Protein AF-A0A1V9VX12-F1 (afdb_monomer_lite)

Structure (mmCIF, N/CA/C/O backbone):
data_AF-A0A1V9VX12-F1
#
_entry.id   AF-A0A1V9VX12-F1
#
loop_
_atom_site.group_PDB
_atom_site.id
_atom_site.type_symbol
_atom_site.label_atom_id
_atom_site.label_alt_id
_atom_site.label_comp_id
_atom_site.label_asym_id
_atom_site.label_entity_id
_atom_site.label_seq_id
_atom_site.pdbx_PDB_ins_code
_atom_site.Cartn_x
_atom_site.Cartn_y
_atom_site.Cartn_z
_atom_site.occupancy
_atom_site.B_iso_or_equiv
_atom_site.auth_seq_id
_atom_site.auth_comp_id
_atom_site.auth_asym_id
_atom_site.auth_atom_id
_atom_site.pdbx_PDB_model_num
ATOM 1 N N . MET A 1 1 ? -4.859 29.312 15.479 1.00 34.78 1 MET A N 1
ATOM 2 C CA . MET A 1 1 ? -5.632 28.050 15.528 1.00 34.78 1 MET A CA 1
ATOM 3 C C . MET A 1 1 ? -4.671 26.901 15.798 1.00 34.78 1 MET A C 1
ATOM 5 O O . MET A 1 1 ? -3.855 26.599 14.940 1.00 34.78 1 MET A O 1
ATOM 9 N N . ARG A 1 2 ? -4.693 26.311 16.999 1.00 37.41 2 ARG A N 1
ATOM 10 C CA . ARG A 1 2 ? -3.942 25.079 17.280 1.00 37.41 2 ARG A CA 1
ATOM 11 C C . ARG A 1 2 ? -4.798 23.907 16.815 1.00 37.41 2 ARG A C 1
ATOM 13 O O . ARG A 1 2 ? -5.862 23.673 17.379 1.00 37.41 2 ARG A O 1
ATOM 20 N N . VAL A 1 3 ? -4.359 23.207 15.773 1.00 40.31 3 VAL A N 1
ATOM 21 C CA . VAL A 1 3 ? -4.978 21.943 15.366 1.00 40.31 3 VAL A CA 1
ATOM 22 C C . VAL A 1 3 ? -4.569 20.902 16.403 1.00 40.31 3 VAL A C 1
ATOM 24 O O . VAL A 1 3 ? -3.459 20.378 16.377 1.00 40.31 3 VAL A O 1
ATOM 27 N N . MET A 1 4 ? -5.451 20.661 17.369 1.00 38.22 4 MET A N 1
ATOM 28 C CA . MET A 1 4 ? -5.335 19.555 18.310 1.00 38.22 4 MET A CA 1
ATOM 29 C C . MET A 1 4 ? -5.613 18.272 17.521 1.00 38.22 4 MET A C 1
ATOM 31 O O . MET A 1 4 ? -6.765 17.898 17.299 1.00 38.22 4 MET A O 1
ATOM 35 N N . VAL A 1 5 ? -4.554 17.636 17.011 1.00 43.66 5 VAL A N 1
ATOM 36 C CA . VAL A 1 5 ? -4.645 16.302 16.410 1.00 43.66 5 VAL A CA 1
ATOM 37 C C . VAL A 1 5 ? -4.926 15.335 17.551 1.00 43.66 5 VAL A C 1
ATOM 39 O O . VAL A 1 5 ? -4.030 14.901 18.265 1.00 43.66 5 VAL A O 1
ATOM 42 N N . SER A 1 6 ? -6.214 15.087 17.768 1.00 41.50 6 SER A N 1
ATOM 43 C CA . SER A 1 6 ? -6.708 14.119 18.735 1.00 41.50 6 SER A CA 1
ATOM 44 C C . SER A 1 6 ? -6.155 12.739 18.372 1.00 41.50 6 SER A C 1
ATOM 46 O O . SER A 1 6 ? -6.466 12.180 17.319 1.00 41.50 6 SER A O 1
ATOM 48 N N . THR A 1 7 ? -5.305 12.220 19.249 1.00 48.22 7 THR A N 1
ATOM 49 C CA . THR A 1 7 ? -4.498 10.998 19.143 1.00 48.22 7 THR A CA 1
ATOM 50 C C . THR A 1 7 ? -5.319 9.698 19.216 1.00 48.22 7 THR A C 1
ATOM 52 O O . THR A 1 7 ? -4.817 8.686 19.683 1.00 48.22 7 THR A O 1
ATOM 55 N N . ASN A 1 8 ? -6.579 9.703 18.759 1.00 42.97 8 ASN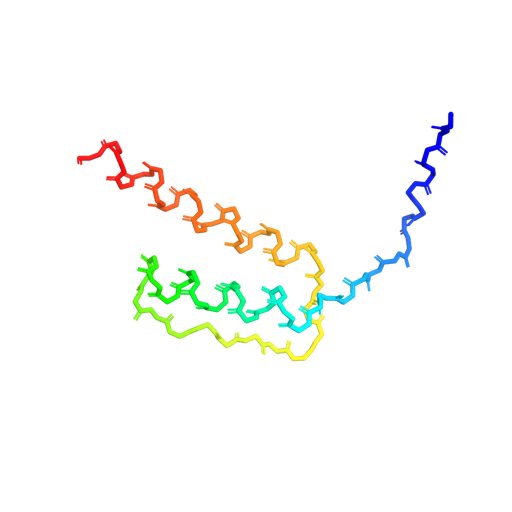 A N 1
ATOM 56 C CA . ASN A 1 8 ? -7.503 8.563 18.888 1.00 42.97 8 ASN A CA 1
ATOM 57 C C . ASN A 1 8 ? -8.309 8.229 17.616 1.00 42.97 8 ASN A C 1
ATOM 59 O O . ASN A 1 8 ? -9.279 7.477 17.670 1.00 42.97 8 ASN A O 1
ATOM 63 N N . ARG A 1 9 ? -7.944 8.785 16.454 1.00 43.78 9 ARG A N 1
ATOM 64 C CA . ARG A 1 9 ? -8.618 8.512 15.174 1.00 43.78 9 ARG A CA 1
ATOM 65 C C . ARG A 1 9 ? -7.734 7.648 14.284 1.00 43.78 9 ARG A C 1
ATOM 67 O O . ARG A 1 9 ? -6.988 8.172 13.459 1.00 43.78 9 ARG A O 1
ATOM 74 N N . PHE A 1 10 ? -7.848 6.328 14.412 1.00 46.84 10 PHE A N 1
ATOM 75 C CA . PHE A 1 10 ? -7.473 5.409 13.336 1.00 46.84 10 PHE A CA 1
ATOM 76 C C . PHE A 1 10 ? -8.415 5.659 12.147 1.00 46.84 10 PHE A C 1
ATOM 78 O O . PHE A 1 10 ? -9.399 4.954 11.947 1.00 46.84 10 PHE A O 1
ATOM 85 N N . ASN A 1 11 ? -8.175 6.735 11.394 1.00 57.69 11 ASN A N 1
ATOM 86 C CA . ASN A 1 11 ? -8.922 7.020 10.180 1.00 57.69 11 ASN A CA 1
ATOM 87 C C . ASN A 1 11 ? -8.552 5.940 9.163 1.00 57.69 11 ASN A C 1
ATOM 89 O O . ASN A 1 11 ? -7.421 5.894 8.669 1.00 57.69 11 ASN A O 1
ATOM 93 N N . LEU A 1 12 ? -9.503 5.051 8.891 1.00 62.22 12 LEU A N 1
ATOM 94 C CA . LEU A 1 12 ? -9.451 4.135 7.761 1.00 62.22 12 LEU A CA 1
ATOM 95 C C . LEU A 1 12 ? -9.162 4.917 6.479 1.00 62.22 12 LEU A C 1
ATOM 97 O O . LEU A 1 12 ? -9.692 6.012 6.258 1.00 62.22 12 LEU A O 1
ATOM 101 N N . ALA A 1 13 ? -8.304 4.357 5.633 1.00 68.75 13 ALA A N 1
ATOM 102 C CA . ALA A 1 13 ? -7.982 4.982 4.364 1.00 68.75 13 ALA A CA 1
ATOM 103 C C . ALA A 1 13 ? -9.211 5.024 3.447 1.00 68.75 13 ALA A C 1
ATOM 105 O O . ALA A 1 13 ? -9.964 4.056 3.324 1.00 68.75 13 ALA A O 1
ATOM 106 N N . THR A 1 14 ? -9.408 6.145 2.753 1.00 75.69 14 THR A N 1
ATOM 107 C CA . THR A 1 14 ? -10.500 6.260 1.782 1.00 75.69 14 THR A CA 1
ATOM 108 C C . THR A 1 14 ? -10.247 5.314 0.607 1.00 75.69 14 THR A C 1
ATOM 110 O O . THR A 1 14 ? -9.122 5.229 0.111 1.00 75.69 14 THR A O 1
ATOM 113 N N . ALA A 1 15 ? -11.293 4.674 0.077 1.00 78.50 15 ALA A N 1
ATOM 114 C CA . ALA A 1 15 ? -11.190 3.758 -1.066 1.00 78.50 15 ALA A CA 1
ATOM 115 C C . ALA A 1 15 ? -10.402 4.346 -2.260 1.00 78.50 15 ALA A C 1
ATOM 117 O O . ALA A 1 15 ? -9.616 3.647 -2.897 1.00 78.50 15 ALA A O 1
ATOM 118 N N . ARG A 1 16 ? -10.524 5.658 -2.520 1.00 79.31 16 ARG A N 1
ATOM 119 C CA . ARG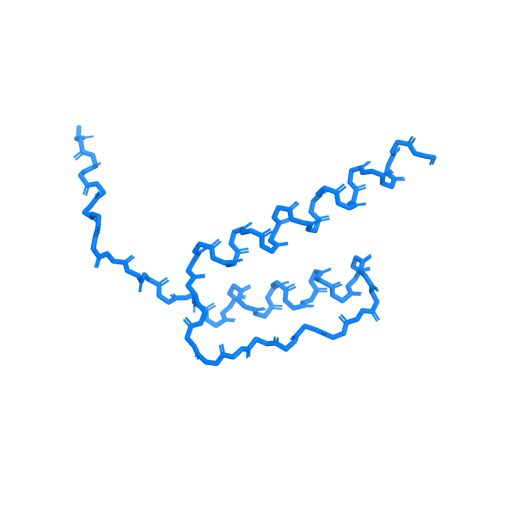 A 1 16 ? -9.750 6.358 -3.564 1.00 79.31 16 ARG A CA 1
ATOM 120 C C . ARG A 1 16 ? -8.236 6.332 -3.316 1.00 79.31 16 ARG A C 1
ATOM 122 O O . ARG A 1 16 ? -7.474 6.129 -4.258 1.00 79.31 16 ARG A O 1
ATOM 129 N N . GLN A 1 17 ? -7.801 6.511 -2.067 1.00 81.00 17 GLN A N 1
ATOM 130 C CA . GLN A 1 17 ? -6.382 6.463 -1.697 1.00 81.00 17 GLN A CA 1
ATOM 131 C C . GLN A 1 17 ? -5.815 5.053 -1.886 1.00 81.00 17 GLN A C 1
ATOM 133 O O . GLN A 1 17 ? -4.709 4.905 -2.403 1.00 81.00 17 GLN A O 1
ATOM 138 N N . ILE A 1 18 ? -6.600 4.029 -1.536 1.00 83.44 18 ILE A N 1
ATOM 139 C CA . ILE A 1 18 ? -6.242 2.617 -1.714 1.00 83.44 18 ILE A CA 1
ATOM 140 C C . ILE A 1 18 ? -6.069 2.272 -3.198 1.00 83.44 18 ILE A C 1
ATOM 142 O O . ILE A 1 18 ? -5.079 1.648 -3.570 1.00 83.44 18 ILE A O 1
ATOM 146 N N . VAL A 1 19 ? -6.997 2.697 -4.061 1.00 85.50 19 VAL A N 1
ATOM 147 C CA . VAL A 1 19 ? -6.901 2.457 -5.512 1.00 85.50 19 VAL A CA 1
ATOM 148 C C . VAL A 1 19 ? -5.645 3.109 -6.094 1.00 85.50 19 VAL A C 1
ATOM 150 O O . VAL A 1 19 ? -4.901 2.458 -6.831 1.00 85.50 19 VAL A O 1
ATOM 153 N N . GLY A 1 20 ? -5.370 4.366 -5.727 1.00 86.88 20 GLY A N 1
ATOM 154 C CA . GLY A 1 20 ? -4.154 5.066 -6.146 1.00 86.88 20 GLY A CA 1
ATOM 155 C C . GLY A 1 20 ? -2.881 4.344 -5.699 1.00 86.88 20 GLY A C 1
ATOM 156 O O . GLY A 1 20 ? -1.974 4.133 -6.504 1.00 86.88 20 GLY A O 1
ATOM 157 N N . LEU A 1 21 ? -2.852 3.886 -4.445 1.00 87.50 21 LEU A N 1
ATOM 158 C CA . LEU A 1 21 ? -1.724 3.151 -3.881 1.00 87.50 21 LEU A CA 1
ATOM 159 C C . LEU A 1 21 ? -1.480 1.821 -4.603 1.00 87.50 21 LEU A C 1
ATOM 161 O O . LEU A 1 21 ? -0.348 1.537 -4.985 1.00 87.50 21 LEU A O 1
ATOM 165 N N . LYS A 1 22 ? -2.532 1.025 -4.843 1.00 87.44 22 LYS A N 1
ATOM 166 C CA . LYS A 1 22 ? -2.423 -0.244 -5.583 1.00 87.44 22 LYS A CA 1
ATOM 167 C C . LYS A 1 22 ? -1.848 -0.030 -6.981 1.00 87.44 22 LYS A C 1
ATOM 169 O O . LYS A 1 22 ? -0.994 -0.800 -7.416 1.00 87.44 22 LYS A O 1
ATOM 174 N N . ARG A 1 23 ? -2.283 1.032 -7.666 1.00 89.19 23 ARG A N 1
ATOM 175 C CA . ARG A 1 23 ? -1.788 1.376 -9.003 1.00 89.19 23 ARG A CA 1
ATOM 176 C C . ARG A 1 23 ? -0.309 1.754 -8.979 1.00 89.19 23 ARG A C 1
ATOM 178 O O . ARG A 1 23 ? 0.455 1.215 -9.771 1.00 89.19 23 ARG A O 1
ATOM 185 N N . MET A 1 24 ? 0.099 2.641 -8.071 1.00 87.50 24 MET A N 1
ATOM 186 C CA . MET A 1 24 ? 1.508 3.030 -7.940 1.00 87.50 24 MET A CA 1
ATOM 187 C C . MET A 1 24 ? 2.392 1.849 -7.552 1.00 87.50 24 MET A C 1
ATOM 189 O O . MET A 1 24 ? 3.439 1.653 -8.154 1.00 87.50 24 MET A O 1
ATOM 193 N N . TRP A 1 25 ? 1.943 1.010 -6.621 1.00 89.50 25 TRP A N 1
ATOM 194 C CA . TRP A 1 25 ? 2.675 -0.188 -6.231 1.00 89.50 25 TRP A CA 1
ATOM 195 C C . TRP A 1 25 ? 2.909 -1.137 -7.411 1.00 89.50 25 TRP A C 1
ATOM 197 O O . TRP A 1 25 ? 4.027 -1.612 -7.615 1.00 89.50 25 TRP A O 1
ATOM 207 N N . PHE A 1 26 ? 1.875 -1.372 -8.224 1.00 88.81 26 PHE A N 1
ATOM 208 C CA . PHE A 1 26 ? 1.996 -2.196 -9.423 1.00 88.81 26 PHE A CA 1
ATOM 209 C C . PHE A 1 26 ? 2.983 -1.600 -10.432 1.00 88.81 26 PHE A C 1
ATOM 211 O O . PHE A 1 26 ? 3.813 -2.326 -10.965 1.00 88.81 26 PHE A O 1
ATOM 218 N N . ILE A 1 27 ? 2.949 -0.284 -10.656 1.00 88.12 27 ILE A N 1
ATOM 219 C CA . ILE A 1 27 ? 3.880 0.393 -11.5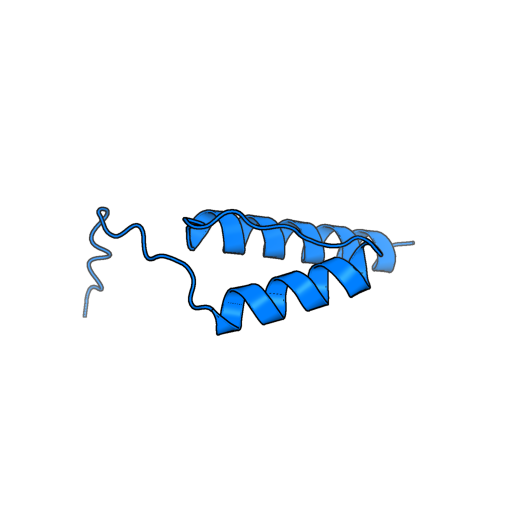73 1.00 88.12 27 ILE A CA 1
ATOM 220 C C . ILE A 1 27 ? 5.326 0.299 -11.064 1.00 88.12 27 ILE A C 1
ATOM 222 O O . ILE A 1 27 ? 6.236 0.002 -11.834 1.00 88.12 27 ILE A O 1
ATOM 226 N N . THR A 1 28 ? 5.551 0.528 -9.771 1.00 86.12 28 THR A N 1
ATOM 227 C CA . THR A 1 28 ? 6.899 0.585 -9.192 1.00 86.12 28 THR A CA 1
ATOM 228 C C . THR A 1 28 ? 7.540 -0.795 -9.038 1.00 86.12 28 THR A C 1
ATOM 230 O O . THR A 1 28 ? 8.743 -0.937 -9.265 1.00 86.12 28 THR A O 1
ATOM 233 N N . PHE A 1 29 ? 6.760 -1.811 -8.658 1.00 85.56 29 PHE A N 1
ATOM 234 C CA . PHE A 1 29 ? 7.277 -3.137 -8.298 1.00 85.56 29 PHE A CA 1
ATOM 235 C C . PHE A 1 29 ? 6.829 -4.270 -9.231 1.00 85.56 29 PHE A C 1
ATOM 237 O O . PHE A 1 29 ? 7.331 -5.385 -9.098 1.00 85.56 29 PHE A O 1
ATOM 244 N N . GLY A 1 30 ? 5.876 -4.032 -10.137 1.00 86.31 30 GLY A N 1
ATOM 245 C CA . GLY A 1 30 ? 5.316 -5.057 -11.029 1.00 86.31 30 GLY A CA 1
ATOM 246 C C . GLY A 1 30 ? 4.472 -6.121 -10.319 1.00 86.31 30 GLY A C 1
ATOM 247 O O . GLY A 1 30 ? 4.219 -7.181 -10.884 1.00 86.31 30 GLY A O 1
ATOM 248 N N . LYS A 1 31 ? 4.067 -5.884 -9.064 1.00 86.19 31 LYS A N 1
ATOM 249 C CA . LYS A 1 31 ? 3.344 -6.853 -8.224 1.00 86.19 31 LYS A CA 1
ATOM 250 C C . LYS A 1 31 ? 1.988 -6.305 -7.800 1.00 86.19 31 LYS A C 1
ATOM 252 O O . LYS A 1 31 ? 1.848 -5.111 -7.553 1.00 86.19 31 LYS A O 1
ATOM 257 N N . GLY A 1 32 ? 0.989 -7.177 -7.694 1.00 84.38 32 GLY A N 1
ATOM 258 C CA . GLY A 1 32 ? -0.319 -6.811 -7.151 1.00 84.38 32 GLY A CA 1
ATOM 259 C C . GLY A 1 32 ? -0.235 -6.528 -5.651 1.00 84.38 32 GLY A C 1
ATOM 260 O O . GLY A 1 32 ? 0.356 -7.308 -4.907 1.00 84.38 32 GLY A O 1
ATOM 261 N N . LEU A 1 33 ? -0.828 -5.419 -5.206 1.00 84.88 33 LEU A N 1
ATOM 262 C CA . LEU A 1 33 ? -0.940 -5.083 -3.787 1.00 84.88 33 LEU A CA 1
ATOM 263 C C . LEU A 1 33 ? -2.313 -5.518 -3.263 1.00 84.88 33 LEU A C 1
ATOM 265 O O . LEU A 1 33 ? -3.341 -4.918 -3.596 1.00 84.88 33 LEU A O 1
ATOM 269 N N . VAL A 1 34 ? -2.326 -6.563 -2.438 1.00 82.31 34 VAL A N 1
ATOM 270 C CA . VAL A 1 34 ? -3.518 -7.005 -1.706 1.00 82.31 34 VAL A CA 1
ATOM 271 C C . VAL A 1 34 ? -3.513 -6.303 -0.354 1.00 82.31 34 VAL A C 1
ATOM 273 O O . VAL A 1 34 ? -2.568 -6.444 0.413 1.00 82.31 34 VAL A O 1
ATOM 276 N N . LEU A 1 35 ? -4.554 -5.515 -0.093 1.00 78.75 35 LEU A N 1
ATOM 277 C CA . LEU A 1 35 ? -4.771 -4.863 1.196 1.00 78.75 35 LEU A CA 1
ATOM 278 C C . LEU A 1 35 ? -5.972 -5.534 1.851 1.00 78.75 35 LEU A C 1
ATOM 280 O O . LEU A 1 35 ? -6.989 -5.726 1.183 1.00 78.75 35 LEU A O 1
ATOM 284 N N . THR A 1 36 ? -5.844 -5.884 3.124 1.00 76.25 36 THR A N 1
ATOM 285 C CA . THR A 1 36 ? -6.944 -6.387 3.948 1.00 76.25 36 THR A CA 1
ATOM 286 C C . THR A 1 36 ? -7.897 -5.248 4.316 1.00 76.25 36 THR A C 1
ATOM 288 O O . THR A 1 36 ? -7.499 -4.080 4.386 1.00 76.25 36 THR A O 1
ATOM 291 N N . GLU A 1 37 ? -9.175 -5.568 4.530 1.00 65.81 37 GLU A N 1
ATOM 292 C CA . GLU A 1 37 ? -10.137 -4.603 5.069 1.00 65.81 37 GLU A CA 1
ATOM 293 C C . GLU A 1 37 ? -9.665 -4.162 6.458 1.00 65.81 37 GLU A C 1
ATOM 295 O O . GLU A 1 37 ? -9.365 -5.002 7.303 1.00 65.81 37 GLU A O 1
ATOM 300 N N . GLY A 1 38 ? -9.520 -2.851 6.674 1.00 70.12 38 GLY A N 1
ATOM 301 C CA . GLY A 1 38 ? -8.974 -2.321 7.929 1.00 70.12 38 GLY A CA 1
ATOM 302 C C . GLY A 1 38 ? -7.729 -1.446 7.808 1.00 70.12 38 GLY A C 1
ATOM 303 O O . GLY A 1 38 ? -7.281 -0.940 8.831 1.00 70.12 38 GLY A O 1
ATOM 304 N N . ILE A 1 39 ? -7.168 -1.240 6.607 1.00 77.00 39 ILE A N 1
ATOM 305 C CA . ILE A 1 39 ? -5.909 -0.489 6.490 1.00 77.00 39 ILE A CA 1
ATOM 306 C C . ILE A 1 39 ? -6.037 0.954 6.999 1.00 77.00 39 ILE A C 1
ATOM 308 O O . ILE A 1 39 ? -6.919 1.733 6.608 1.00 77.00 39 ILE A O 1
ATOM 312 N N . THR A 1 40 ? -5.107 1.312 7.871 1.00 82.19 40 THR A N 1
ATOM 313 C CA . THR A 1 40 ? -5.037 2.626 8.498 1.00 82.19 40 THR A CA 1
ATOM 314 C C . THR A 1 40 ? -4.336 3.630 7.584 1.00 82.19 40 THR A C 1
ATOM 316 O O . THR A 1 40 ? -3.520 3.282 6.727 1.00 82.19 40 THR A O 1
ATOM 319 N N . GLN A 1 41 ? -4.602 4.925 7.776 1.00 79.06 41 GLN A N 1
ATOM 320 C CA . GLN A 1 41 ? -3.851 5.967 7.067 1.00 79.06 41 GLN A CA 1
ATOM 321 C C . GLN A 1 41 ? -2.332 5.913 7.321 1.00 79.06 41 GLN A C 1
ATOM 323 O O . GLN A 1 41 ? -1.563 6.318 6.447 1.00 79.06 41 GLN A O 1
ATOM 328 N N . GLY A 1 42 ? -1.895 5.408 8.481 1.00 81.56 42 GLY A N 1
ATOM 329 C CA . GLY A 1 42 ? -0.476 5.228 8.805 1.00 81.56 42 GLY A CA 1
ATOM 330 C C . GLY A 1 42 ? 0.201 4.213 7.886 1.00 81.56 42 GLY A C 1
ATOM 331 O O . GLY A 1 42 ? 1.194 4.539 7.240 1.00 81.56 42 GLY A O 1
ATOM 332 N N . GLU A 1 43 ? -0.398 3.033 7.736 1.00 83.69 43 GLU 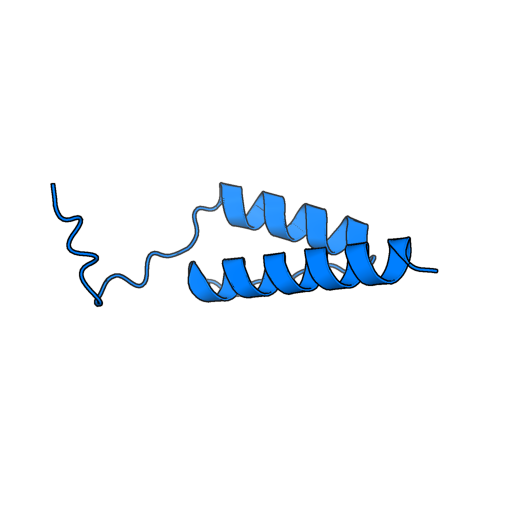A N 1
ATOM 333 C CA . GLU A 1 43 ? 0.112 1.977 6.850 1.00 83.69 43 GLU A CA 1
ATOM 334 C C . GLU A 1 43 ? 0.109 2.411 5.381 1.00 83.69 43 GLU A C 1
ATOM 336 O O . GLU A 1 43 ? 1.059 2.155 4.641 1.00 83.69 43 GLU A O 1
ATOM 341 N N . VAL A 1 44 ? -0.929 3.139 4.948 1.00 82.38 44 VAL A N 1
ATOM 342 C CA . VAL A 1 44 ? -0.950 3.735 3.605 1.00 82.38 44 VAL A CA 1
ATOM 343 C C . VAL A 1 44 ? 0.243 4.669 3.413 1.00 82.38 44 VAL A C 1
ATOM 345 O O . VAL A 1 44 ? 0.916 4.592 2.385 1.00 82.38 44 VAL A O 1
ATOM 348 N N . ARG A 1 45 ? 0.541 5.527 4.395 1.00 84.62 45 ARG A N 1
ATOM 349 C CA . ARG A 1 45 ? 1.684 6.446 4.330 1.00 84.62 45 ARG A CA 1
ATOM 350 C C . ARG A 1 45 ? 3.014 5.695 4.250 1.00 84.62 45 ARG A C 1
ATOM 352 O O . ARG A 1 45 ? 3.854 6.073 3.439 1.00 84.62 45 ARG A O 1
ATOM 359 N N . GLU A 1 46 ? 3.189 4.625 5.019 1.00 86.75 46 GLU A N 1
ATOM 360 C CA . GLU A 1 46 ? 4.392 3.788 4.941 1.00 86.75 46 GLU A CA 1
ATOM 361 C C . GLU A 1 46 ? 4.557 3.128 3.567 1.00 86.75 46 GLU A C 1
ATOM 363 O O . GLU A 1 46 ? 5.661 3.092 3.019 1.00 86.75 46 GLU A O 1
ATOM 368 N N . LEU A 1 47 ? 3.463 2.642 2.972 1.00 87.25 47 LEU A N 1
ATOM 369 C CA . LEU A 1 47 ? 3.487 2.049 1.633 1.00 87.25 47 LEU A CA 1
ATOM 370 C C . LEU A 1 47 ? 3.863 3.085 0.566 1.00 87.25 47 LEU A C 1
ATOM 372 O O . LEU A 1 47 ? 4.674 2.786 -0.312 1.00 87.25 47 LEU A O 1
ATOM 376 N N . TYR A 1 48 ? 3.356 4.316 0.675 1.00 84.81 48 TYR A N 1
ATOM 377 C CA . TYR A 1 48 ?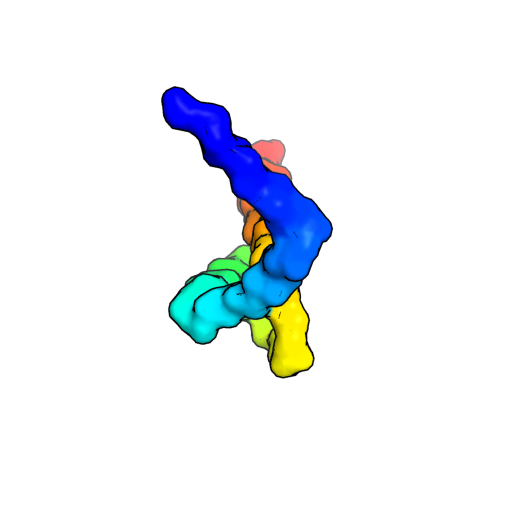 3.806 5.430 -0.162 1.00 84.81 48 TYR A CA 1
ATOM 378 C C . TYR A 1 48 ? 5.301 5.708 0.013 1.00 84.81 48 TYR A C 1
ATOM 380 O O . TYR A 1 48 ? 6.022 5.793 -0.979 1.00 84.81 48 TYR A O 1
ATOM 388 N N . SER A 1 49 ? 5.794 5.800 1.249 1.00 86.88 49 SER A N 1
ATOM 389 C CA . SER A 1 49 ? 7.220 6.017 1.514 1.00 86.88 49 SER A CA 1
ATOM 390 C C . SER A 1 49 ? 8.105 4.920 0.911 1.00 86.88 49 SER A C 1
ATOM 392 O O . SER A 1 49 ? 9.144 5.236 0.332 1.00 86.88 49 SER A O 1
ATOM 394 N N . LYS A 1 50 ? 7.682 3.648 0.958 1.00 86.94 50 LYS A N 1
ATOM 395 C CA . LYS A 1 50 ? 8.387 2.538 0.289 1.00 86.94 50 LYS A CA 1
ATOM 396 C C . LYS A 1 50 ? 8.427 2.698 -1.231 1.00 86.94 50 LYS A C 1
ATOM 398 O O . LYS A 1 50 ? 9.477 2.484 -1.833 1.00 86.94 50 LYS A O 1
ATOM 403 N N . ILE A 1 51 ? 7.310 3.088 -1.847 1.00 86.50 51 ILE A N 1
ATOM 404 C CA . ILE A 1 51 ? 7.239 3.354 -3.293 1.00 86.50 51 ILE A CA 1
ATOM 405 C C . ILE A 1 51 ? 8.220 4.468 -3.686 1.00 86.50 51 ILE A C 1
ATOM 407 O O . ILE A 1 51 ? 8.992 4.305 -4.634 1.00 86.50 51 ILE A O 1
ATOM 411 N N . TYR A 1 52 ? 8.221 5.582 -2.948 1.00 83.50 52 TYR A N 1
ATOM 412 C CA . TYR A 1 52 ? 9.109 6.712 -3.226 1.00 83.50 52 TYR A CA 1
ATOM 413 C C . TYR A 1 52 ? 10.580 6.352 -3.029 1.00 83.50 52 TYR A C 1
ATOM 415 O O . TYR A 1 52 ? 11.378 6.617 -3.918 1.00 83.50 52 TYR A O 1
ATOM 423 N N . SER A 1 53 ? 10.937 5.672 -1.937 1.00 83.81 53 SER A N 1
ATOM 424 C CA . SER A 1 53 ? 12.318 5.233 -1.688 1.00 83.81 53 SER A CA 1
ATOM 425 C C . SER A 1 53 ? 12.839 4.272 -2.770 1.00 83.81 53 SER A C 1
ATOM 427 O O . SER A 1 53 ? 13.989 4.369 -3.201 1.00 83.81 53 SER A O 1
ATOM 429 N N . HIS A 1 54 ? 11.988 3.380 -3.285 1.00 80.38 54 HIS A N 1
ATOM 430 C CA . HIS A 1 54 ? 12.358 2.512 -4.404 1.00 80.38 54 HIS A CA 1
ATOM 431 C C . HIS A 1 54 ? 12.503 3.272 -5.735 1.00 80.38 54 HIS A C 1
ATOM 433 O O . HIS A 1 54 ? 13.326 2.923 -6.577 1.00 80.38 54 HIS A O 1
ATOM 439 N N . THR A 1 55 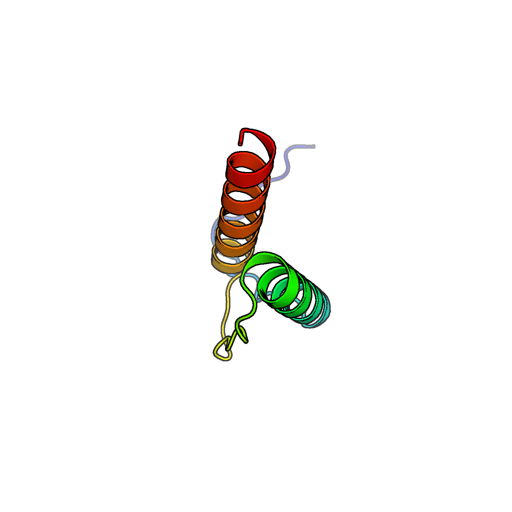? 11.704 4.317 -5.942 1.00 72.06 55 THR A N 1
ATOM 440 C CA . THR A 1 55 ? 11.795 5.160 -7.145 1.00 72.06 55 THR A CA 1
ATOM 441 C C . THR A 1 55 ? 13.038 6.053 -7.108 1.00 72.06 55 THR A C 1
ATOM 443 O O . THR A 1 55 ? 13.710 6.207 -8.123 1.00 72.06 55 THR A O 1
ATOM 446 N N . ASP A 1 56 ? 13.373 6.592 -5.937 1.00 67.44 56 ASP A N 1
ATOM 447 C CA . ASP A 1 56 ? 14.555 7.423 -5.695 1.00 67.44 56 ASP A CA 1
ATOM 448 C C . ASP A 1 56 ? 15.856 6.617 -5.857 1.00 67.44 56 ASP A C 1
ATOM 450 O O . ASP A 1 56 ? 16.731 6.979 -6.640 1.00 67.44 56 ASP A O 1
ATOM 454 N N . SER A 1 57 ? 15.921 5.425 -5.255 1.00 60.56 57 SER A N 1
ATOM 455 C CA . SER A 1 57 ? 17.055 4.503 -5.442 1.00 60.56 57 SER A CA 1
ATOM 456 C C . SER A 1 57 ? 17.252 4.031 -6.889 1.00 60.56 57 SER A C 1
ATOM 458 O O . SER A 1 57 ? 18.371 3.684 -7.263 1.00 60.56 57 SER A O 1
ATOM 460 N N . ARG A 1 58 ? 16.201 4.029 -7.721 1.00 57.53 58 ARG A N 1
ATOM 461 C CA . ARG A 1 58 ? 16.316 3.766 -9.164 1.00 57.53 58 ARG A CA 1
ATOM 462 C C . ARG A 1 58 ? 16.770 4.980 -9.974 1.00 57.53 58 ARG A C 1
ATOM 464 O O . ARG A 1 58 ? 17.320 4.775 -11.045 1.00 57.53 58 ARG A O 1
ATOM 471 N N . GLN A 1 59 ? 16.537 6.205 -9.502 1.00 55.03 59 GLN A N 1
ATOM 472 C CA . GLN A 1 59 ? 17.016 7.421 -10.173 1.00 55.03 59 GLN A CA 1
ATOM 473 C C . GLN A 1 59 ? 18.506 7.687 -9.925 1.00 55.03 59 GLN A C 1
ATOM 475 O O . GLN A 1 59 ? 19.148 8.323 -10.752 1.00 55.03 59 GLN A O 1
ATOM 480 N N . CYS A 1 60 ? 19.074 7.163 -8.837 1.00 47.78 60 CYS A N 1
ATOM 481 C CA . CYS A 1 60 ? 20.510 7.246 -8.546 1.00 47.78 60 CYS A CA 1
ATOM 482 C C . CYS A 1 60 ? 21.360 6.134 -9.197 1.00 47.78 60 CYS A C 1
ATOM 484 O O . CYS A 1 60 ? 22.489 5.914 -8.754 1.00 47.78 60 CYS A O 1
ATOM 486 N N . ARG A 1 61 ? 20.843 5.402 -10.195 1.00 43.62 61 ARG A N 1
ATOM 487 C CA . ARG A 1 61 ? 21.557 4.287 -10.833 1.00 43.62 61 ARG A CA 1
ATOM 488 C C . ARG A 1 61 ? 21.689 4.454 -12.338 1.00 43.62 61 ARG A C 1
ATOM 490 O O . ARG A 1 61 ? 20.641 4.631 -12.993 1.00 43.62 61 ARG A O 1
#

Radius of gyration: 14.16 Å; chains: 1; bounding box: 33×35×31 Å

Sequence (61 aa):
MRVMVSTNRFNLATARQIVGLKRMWFITFGKGLVLTEGITQGEVRELYSKIYSHTDSRQCR

pLDDT: mean 72.5, std 17.1, range [34.78, 89.5]

Secondary structure (DSSP, 8-state):
------TT---BPPHHHHHHHHHHHHHHHSS-----TT-BHHHHHHHHHHHHHHHHHHHT-

Foldseek 3Di:
DDPPPPPPDQDDDDPVLVVVLQVLCCVLPVDGDDDDPRDGPVVSVVSVVVSVVSVVVVVVD